Protein AF-A0A1I7XSF0-F1 (afdb_monomer_lite)

Organism: Heterorhabditis bacteriophora (NCBI:txid37862)

pLDDT: mean 78.21, std 13.4, range [53.94, 95.69]

Foldseek 3Di:
DDPVVVPPDPPPPPPPPDDWDKDWDADPVRDIDIATDDPPDDDDPVCCVPRPCVVRVVVVD

Sequence (61 aa):
MDIRDLGKHPQIPEVIFHHIMLSAGITASDKASLVFIEDNIKINAKYYQNEILLKVVVVWV

Secondary structure (DSSP, 8-state):
--GGGTT-------------EEEEEE-TTS-EEEEEE-TT----HHHIIIIIIHHHGGGG-

Radius of gyration: 22.14 Å; chains: 1; bounding box: 22×50×55 Å

Structure (mmCIF, N/CA/C/O backbone):
data_AF-A0A1I7XSF0-F1
#
_entry.id   AF-A0A1I7XSF0-F1
#
loop_
_atom_site.group_PDB
_atom_site.id
_atom_site.type_symbol
_atom_site.label_atom_id
_atom_site.label_alt_id
_atom_site.label_comp_id
_atom_site.label_asym_id
_atom_site.label_entity_id
_atom_site.label_seq_id
_atom_site.pdbx_PDB_ins_code
_atom_site.Cartn_x
_atom_site.Cartn_y
_atom_site.Cartn_z
_atom_site.occupancy
_atom_site.B_iso_or_equiv
_at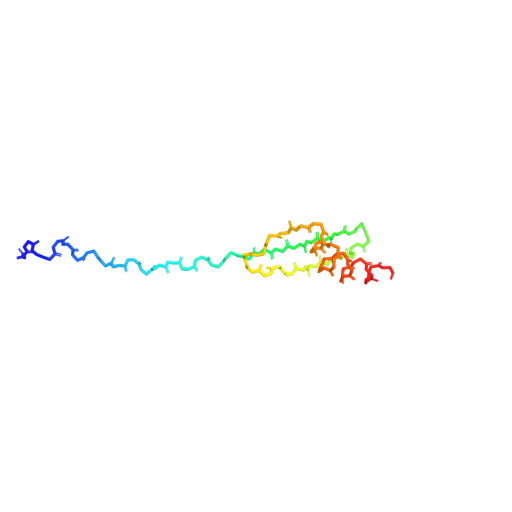om_site.auth_seq_id
_atom_site.auth_comp_id
_atom_site.auth_asym_id
_atom_site.auth_atom_id
_atom_site.pdbx_PDB_model_num
ATOM 1 N N . MET A 1 1 ? 12.701 44.107 35.295 1.00 58.56 1 MET A N 1
ATOM 2 C CA . MET A 1 1 ? 12.385 42.795 34.697 1.00 58.56 1 MET A CA 1
ATOM 3 C C . MET A 1 1 ? 11.495 42.080 35.704 1.00 58.56 1 MET A C 1
ATOM 5 O O . MET A 1 1 ? 11.953 41.858 36.818 1.00 58.56 1 MET A O 1
ATOM 9 N N . ASP A 1 2 ? 10.205 41.920 35.405 1.00 73.94 2 ASP A N 1
ATOM 10 C CA . ASP A 1 2 ? 9.200 41.421 36.358 1.00 73.94 2 ASP A CA 1
ATOM 11 C C . ASP A 1 2 ? 9.204 39.885 36.378 1.00 73.94 2 ASP A C 1
ATOM 13 O O . ASP A 1 2 ? 9.284 39.245 35.330 1.00 73.94 2 ASP A O 1
ATOM 17 N N . ILE A 1 3 ? 9.124 39.273 37.562 1.00 67.06 3 ILE A N 1
ATOM 18 C CA . ILE A 1 3 ? 9.171 37.810 37.714 1.00 67.06 3 ILE A CA 1
ATOM 19 C C . ILE A 1 3 ? 7.973 37.110 37.045 1.00 67.06 3 ILE A C 1
ATOM 21 O O . ILE A 1 3 ? 8.068 35.941 36.675 1.00 67.06 3 ILE A O 1
ATOM 25 N N . ARG A 1 4 ? 6.866 37.834 36.823 1.00 71.88 4 ARG A N 1
ATOM 26 C CA . ARG A 1 4 ? 5.666 37.344 36.124 1.00 71.88 4 ARG A CA 1
ATOM 27 C C . ARG A 1 4 ? 5.866 37.187 34.616 1.00 71.88 4 ARG A C 1
ATOM 29 O O . ARG A 1 4 ? 5.056 36.526 33.969 1.00 71.88 4 ARG A O 1
ATOM 36 N N . ASP A 1 5 ? 6.931 37.755 34.053 1.00 66.31 5 ASP A N 1
ATOM 37 C CA . ASP A 1 5 ? 7.243 37.615 32.628 1.00 66.31 5 ASP A CA 1
ATOM 38 C C . ASP A 1 5 ? 8.045 36.339 32.308 1.00 66.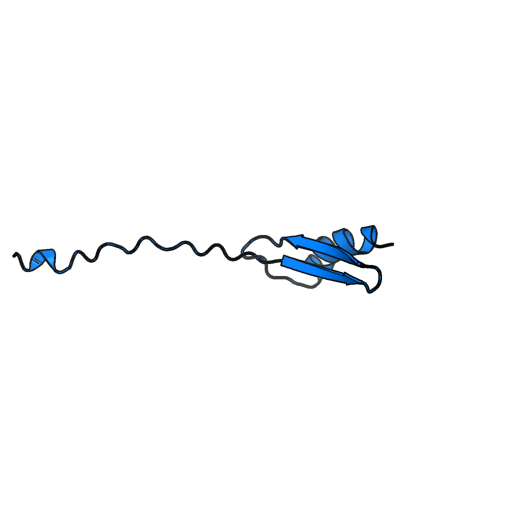31 5 ASP A C 1
ATOM 40 O O . ASP A 1 5 ? 8.115 35.946 31.147 1.00 66.31 5 ASP A O 1
ATOM 44 N N . LEU A 1 6 ? 8.575 35.630 33.316 1.00 60.62 6 LEU A N 1
ATOM 45 C CA . LEU A 1 6 ? 9.367 34.400 33.131 1.00 60.62 6 LEU A CA 1
ATOM 46 C C . LEU A 1 6 ? 8.532 33.160 32.757 1.00 60.62 6 LEU A C 1
ATOM 48 O O . LEU A 1 6 ? 9.088 32.162 32.310 1.00 60.62 6 LEU A O 1
ATOM 52 N N . GLY A 1 7 ? 7.208 33.210 32.935 1.00 58.62 7 GLY A N 1
ATOM 53 C CA . GLY A 1 7 ? 6.286 32.114 32.605 1.00 58.62 7 GLY A CA 1
ATOM 54 C C . GLY A 1 7 ? 5.649 32.215 31.217 1.00 58.62 7 GLY A C 1
ATOM 55 O O . GLY A 1 7 ? 4.934 31.305 30.802 1.00 58.62 7 GLY A O 1
ATOM 56 N N . LYS A 1 8 ? 5.890 33.307 30.482 1.00 62.59 8 LYS A N 1
ATOM 57 C CA . LYS A 1 8 ? 5.385 33.489 29.116 1.00 62.59 8 LYS A CA 1
ATOM 58 C C . LYS A 1 8 ? 6.346 32.826 28.140 1.00 62.59 8 LYS A C 1
ATOM 60 O O . LYS A 1 8 ? 6.991 33.494 27.336 1.00 62.59 8 LYS A O 1
ATOM 65 N N . HIS A 1 9 ? 6.468 31.505 28.236 1.00 56.88 9 HIS A N 1
ATOM 66 C CA . HIS A 1 9 ? 7.104 30.751 27.169 1.00 56.88 9 HIS A CA 1
ATOM 67 C C . HIS A 1 9 ? 6.276 31.023 25.904 1.00 56.88 9 HIS A C 1
ATOM 69 O O . HIS A 1 9 ? 5.062 30.792 25.936 1.00 56.88 9 HIS A O 1
ATOM 75 N N . PRO A 1 10 ? 6.858 31.566 24.819 1.00 59.53 10 PRO A N 1
ATOM 76 C CA . PRO A 1 10 ? 6.139 31.617 23.561 1.00 59.53 10 PRO A CA 1
ATOM 77 C C . PRO A 1 10 ? 5.717 30.181 23.268 1.00 59.53 10 PRO A C 1
ATOM 79 O O . PRO A 1 10 ? 6.557 29.276 23.285 1.00 59.53 10 PRO A O 1
ATOM 82 N N . GLN A 1 11 ? 4.408 29.968 23.112 1.00 62.53 11 GLN A N 1
ATOM 83 C CA . GLN A 1 11 ? 3.893 28.702 22.619 1.00 62.53 11 GLN A CA 1
ATOM 84 C C . GLN A 1 11 ? 4.603 28.485 21.290 1.00 62.53 11 GLN A C 1
ATOM 86 O O . GLN A 1 11 ? 4.382 29.240 20.343 1.00 62.53 11 GLN A O 1
ATOM 91 N N . ILE A 1 12 ? 5.550 27.547 21.273 1.00 60.88 12 ILE A N 1
ATOM 92 C CA . ILE A 1 12 ? 6.221 27.133 20.050 1.00 60.88 12 ILE A CA 1
ATOM 93 C C . ILE A 1 12 ? 5.063 26.734 19.141 1.00 60.88 12 ILE A C 1
ATOM 95 O O . ILE A 1 12 ? 4.280 25.881 19.567 1.00 60.88 12 ILE A O 1
ATOM 99 N N . PRO A 1 13 ? 4.858 27.397 17.987 1.00 53.94 13 PRO A N 1
ATOM 100 C CA . PRO A 1 13 ? 3.767 27.027 17.106 1.00 53.94 13 PRO A CA 1
ATOM 101 C C . PRO A 1 13 ? 3.923 25.535 16.856 1.00 53.94 13 PRO A C 1
ATOM 103 O O . PRO A 1 13 ? 5.008 25.097 16.470 1.00 53.94 13 PRO A O 1
ATOM 106 N N . GLU A 1 14 ? 2.888 24.769 17.200 1.00 59.69 14 GLU A N 1
ATOM 107 C CA . GLU A 1 14 ? 2.840 23.334 16.958 1.00 59.69 14 GLU A CA 1
ATOM 108 C C . GLU A 1 14 ? 3.244 23.139 15.499 1.00 59.69 14 GLU A C 1
ATOM 110 O O . GLU A 1 14 ? 2.540 23.560 14.580 1.00 59.69 14 GLU A O 1
ATOM 115 N N . VAL A 1 15 ? 4.448 22.618 15.275 1.00 59.06 15 VAL A N 1
ATOM 116 C CA . VAL A 1 15 ? 4.899 22.289 13.932 1.00 59.06 15 VAL A CA 1
ATOM 117 C C . VAL A 1 15 ? 4.027 21.109 13.541 1.00 59.06 15 VAL A C 1
ATOM 119 O O . VAL A 1 15 ? 4.263 19.992 13.992 1.00 59.06 15 VAL A O 1
ATOM 122 N N . ILE A 1 16 ? 2.956 21.374 12.792 1.00 60.28 16 ILE A N 1
ATOM 123 C CA . ILE A 1 16 ? 2.050 20.338 12.302 1.00 60.28 16 ILE A CA 1
ATOM 124 C C . ILE A 1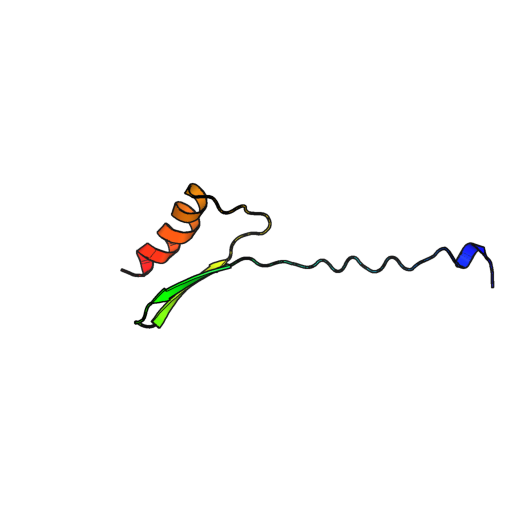 16 ? 2.857 19.513 11.296 1.00 60.28 16 ILE A C 1
ATOM 126 O O . ILE A 1 16 ? 3.003 19.885 10.128 1.00 60.28 16 ILE A O 1
ATOM 130 N N . PHE A 1 17 ? 3.455 18.422 11.771 1.00 57.69 17 PHE A N 1
ATOM 131 C CA . PHE A 1 17 ? 4.110 17.445 10.917 1.00 57.69 17 PHE A CA 1
ATOM 132 C C . PHE A 1 17 ? 3.024 16.708 10.134 1.00 57.69 17 PHE A C 1
ATOM 134 O O . PHE A 1 17 ? 2.347 15.827 10.658 1.00 57.69 17 PHE A O 1
ATOM 141 N N . HIS A 1 18 ? 2.848 17.085 8.870 1.00 73.88 18 HIS A N 1
ATOM 142 C CA . HIS A 1 18 ? 2.046 16.308 7.935 1.00 73.88 18 HIS A CA 1
ATOM 143 C C . HIS A 1 18 ? 2.844 15.058 7.552 1.00 73.88 18 HIS A C 1
ATOM 145 O O . HIS A 1 18 ? 3.893 15.149 6.909 1.00 73.88 18 HIS A O 1
ATOM 151 N N . HIS A 1 19 ? 2.377 13.893 7.992 1.00 80.62 19 HIS A N 1
ATOM 152 C CA . HIS A 1 19 ? 2.994 12.608 7.684 1.00 80.62 19 HIS A CA 1
ATOM 153 C C . HIS A 1 19 ? 2.272 11.969 6.505 1.00 80.62 19 HIS A C 1
ATOM 155 O O . HIS A 1 19 ? 1.140 11.533 6.643 1.00 80.62 19 HIS A O 1
ATOM 161 N N . ILE A 1 20 ? 2.951 11.871 5.365 1.00 88.50 20 ILE A N 1
ATOM 162 C CA . ILE A 1 20 ? 2.385 11.258 4.162 1.00 88.50 20 ILE A CA 1
ATOM 163 C C . ILE A 1 20 ? 2.713 9.766 4.152 1.00 88.50 20 ILE A C 1
ATOM 165 O O . ILE A 1 20 ? 3.873 9.377 4.324 1.00 88.50 20 ILE A O 1
ATOM 169 N N . MET A 1 21 ? 1.709 8.933 3.881 1.00 92.12 21 MET A N 1
ATOM 170 C CA . MET A 1 21 ? 1.892 7.509 3.616 1.00 92.12 21 MET A CA 1
ATOM 171 C C . MET A 1 21 ? 1.652 7.204 2.133 1.00 92.12 21 MET A C 1
ATOM 173 O O . MET A 1 21 ? 0.731 7.729 1.511 1.00 92.12 21 MET A O 1
ATOM 177 N N . LEU A 1 22 ? 2.485 6.340 1.552 1.00 90.50 22 LEU A N 1
ATOM 178 C CA . LEU A 1 22 ? 2.351 5.907 0.161 1.00 90.50 22 LEU A CA 1
ATOM 179 C C . LEU A 1 22 ? 2.655 4.414 0.010 1.00 90.50 22 LEU A C 1
ATOM 181 O O . LEU A 1 22 ? 3.501 3.864 0.716 1.00 90.50 22 LEU A O 1
ATOM 185 N N . SER A 1 23 ? 1.963 3.765 -0.924 1.00 89.56 23 SER A N 1
ATOM 186 C CA . SER A 1 23 ? 2.264 2.414 -1.392 1.00 89.56 23 SER A CA 1
ATOM 187 C C . SER A 1 23 ? 2.827 2.493 -2.802 1.00 89.56 23 SER A C 1
ATOM 189 O O . SER A 1 23 ? 2.251 3.155 -3.665 1.00 89.56 23 SER A O 1
ATOM 191 N N . ALA A 1 24 ? 3.952 1.823 -3.031 1.00 87.12 24 ALA A N 1
ATOM 192 C CA . ALA A 1 24 ? 4.572 1.735 -4.339 1.00 87.12 24 ALA A CA 1
ATOM 193 C C . ALA A 1 24 ? 4.769 0.275 -4.738 1.00 87.12 24 ALA A C 1
ATOM 195 O O . ALA A 1 24 ? 5.152 -0.560 -3.916 1.00 87.12 24 ALA A O 1
ATOM 196 N N . GLY A 1 25 ? 4.541 -0.012 -6.013 1.00 86.44 25 GLY A N 1
ATOM 197 C CA . GLY A 1 25 ? 4.997 -1.238 -6.652 1.00 86.44 25 GLY A CA 1
ATOM 198 C C . GLY A 1 25 ? 5.930 -0.887 -7.803 1.00 86.44 25 GLY A C 1
ATOM 199 O O . GLY A 1 25 ? 5.677 0.085 -8.514 1.00 86.44 25 GLY A O 1
ATOM 200 N N . ILE A 1 26 ? 6.930 -1.733 -8.052 1.00 86.31 26 ILE A N 1
ATOM 201 C CA . ILE A 1 26 ? 7.791 -1.672 -9.239 1.00 86.31 26 ILE A CA 1
ATOM 202 C C . ILE A 1 26 ? 7.942 -3.063 -9.870 1.00 86.31 26 ILE A C 1
ATOM 204 O O . ILE A 1 26 ? 7.983 -4.071 -9.164 1.00 86.31 26 ILE A O 1
ATOM 208 N N . THR A 1 27 ? 8.023 -3.122 -11.198 1.00 84.88 27 THR A N 1
ATOM 209 C CA . THR A 1 27 ? 8.369 -4.334 -11.960 1.00 84.88 27 THR A CA 1
ATOM 210 C C . THR A 1 27 ? 9.731 -4.180 -12.628 1.00 84.88 27 THR A C 1
ATOM 212 O O . THR A 1 27 ? 10.183 -3.065 -12.860 1.00 84.88 27 THR A O 1
ATOM 215 N N . ALA A 1 28 ? 10.355 -5.294 -13.022 1.00 87.12 28 ALA A N 1
ATOM 216 C CA . ALA A 1 28 ? 11.582 -5.270 -13.827 1.00 87.12 28 ALA A CA 1
ATOM 217 C C . ALA A 1 28 ? 11.394 -4.627 -15.219 1.00 87.12 28 ALA A C 1
ATOM 219 O O . ALA A 1 28 ? 12.370 -4.283 -15.869 1.00 87.12 28 ALA A O 1
ATOM 220 N N . SER A 1 29 ? 10.147 -4.473 -15.676 1.00 83.31 29 SER A N 1
ATOM 221 C CA . SER A 1 29 ? 9.774 -3.792 -16.923 1.00 83.31 29 SER A CA 1
ATOM 222 C C . SER A 1 29 ? 9.523 -2.288 -16.749 1.00 83.31 29 SER A C 1
ATOM 224 O O . SER A 1 29 ? 8.771 -1.707 -17.525 1.00 83.31 29 SER A O 1
ATOM 226 N N . ASP A 1 30 ? 10.054 -1.678 -15.687 1.00 73.94 30 ASP A N 1
ATOM 227 C CA . ASP A 1 30 ? 9.915 -0.252 -15.348 1.00 73.94 30 ASP A CA 1
ATOM 228 C C . ASP A 1 30 ? 8.470 0.259 -15.167 1.00 73.94 30 ASP A C 1
ATOM 230 O O . ASP A 1 30 ? 8.241 1.457 -14.998 1.00 73.94 30 ASP A O 1
ATOM 234 N N . LYS A 1 31 ? 7.464 -0.629 -15.122 1.00 73.75 31 LYS A N 1
ATOM 235 C CA . LYS A 1 31 ? 6.117 -0.249 -14.672 1.00 73.75 31 LYS A CA 1
ATOM 236 C C . LYS A 1 31 ? 6.177 0.008 -13.171 1.00 73.75 31 LYS A C 1
ATOM 238 O O . LYS A 1 31 ? 6.485 -0.910 -12.405 1.00 73.75 31 LYS A O 1
ATOM 243 N N . ALA A 1 32 ? 5.872 1.239 -12.777 1.00 80.25 32 ALA A N 1
ATOM 244 C CA . ALA A 1 32 ? 5.773 1.659 -11.392 1.00 80.25 32 ALA A CA 1
ATOM 245 C C . ALA A 1 32 ? 4.415 2.314 -11.139 1.00 80.25 32 ALA A C 1
ATOM 247 O O . ALA A 1 32 ? 3.872 3.023 -11.985 1.00 80.25 32 ALA A O 1
ATOM 248 N N . SER A 1 33 ? 3.860 2.070 -9.962 1.00 83.25 33 SER A N 1
ATOM 249 C CA . SER A 1 33 ? 2.619 2.683 -9.512 1.00 83.25 33 SER A CA 1
ATOM 250 C C . SER A 1 33 ? 2.807 3.164 -8.099 1.00 83.25 33 SER A C 1
ATOM 252 O O . SER A 1 33 ? 3.477 2.513 -7.297 1.00 83.25 33 SER A O 1
ATOM 254 N N . LEU A 1 34 ? 2.216 4.320 -7.842 1.00 87.75 34 LEU A N 1
ATOM 255 C CA . LEU A 1 34 ? 2.282 5.029 -6.590 1.00 87.75 34 LEU A CA 1
ATOM 256 C C . LEU A 1 34 ? 0.854 5.366 -6.172 1.00 87.75 34 LEU A C 1
ATOM 258 O O . LEU A 1 34 ? 0.127 6.026 -6.914 1.00 87.75 34 LEU A O 1
ATOM 262 N N . VAL A 1 35 ? 0.466 4.916 -4.984 1.00 88.94 35 VAL A N 1
ATOM 263 C CA . VAL A 1 35 ? -0.828 5.219 -4.374 1.00 88.94 35 VAL A CA 1
ATOM 264 C C . VAL A 1 35 ? -0.576 5.975 -3.086 1.00 88.94 35 VAL A C 1
ATOM 266 O O . VAL A 1 35 ? 0.058 5.454 -2.169 1.00 88.94 35 VAL A O 1
ATOM 269 N N . PHE A 1 36 ? -1.083 7.200 -3.022 1.00 90.56 36 PHE A N 1
ATOM 270 C CA . PHE A 1 36 ? -1.117 7.967 -1.786 1.00 90.56 36 PHE A CA 1
ATOM 271 C C . PHE A 1 36 ? -2.210 7.411 -0.882 1.00 90.56 36 PHE A C 1
ATOM 273 O O . PHE A 1 36 ? -3.327 7.147 -1.331 1.00 90.56 36 PHE A O 1
ATOM 280 N N . ILE A 1 37 ? -1.861 7.209 0.380 1.00 91.06 37 ILE A N 1
ATOM 281 C CA . ILE A 1 37 ? -2.759 6.698 1.407 1.00 91.06 37 ILE A CA 1
ATOM 282 C C . ILE A 1 37 ? -3.101 7.873 2.309 1.00 91.06 37 ILE A C 1
ATOM 284 O O . ILE A 1 37 ? -2.208 8.584 2.765 1.00 91.06 37 ILE A O 1
ATOM 288 N N . GLU A 1 38 ? -4.397 8.076 2.525 1.00 89.19 38 GLU A N 1
ATOM 289 C CA . GLU A 1 38 ? -4.897 9.154 3.369 1.00 89.19 38 GLU A CA 1
ATOM 290 C C . GLU A 1 38 ? -4.396 9.021 4.811 1.00 89.19 38 GLU A C 1
ATOM 292 O O . GLU A 1 38 ? -4.159 7.920 5.327 1.00 89.19 38 GLU A O 1
ATOM 297 N N . ASP A 1 39 ? -4.256 10.169 5.464 1.00 89.19 39 ASP A N 1
ATOM 298 C CA . ASP A 1 39 ? -3.765 10.254 6.830 1.00 89.19 39 ASP A CA 1
ATOM 299 C C . ASP A 1 39 ? -4.632 9.430 7.788 1.00 89.19 39 ASP A C 1
ATOM 301 O O . ASP A 1 39 ? -5.856 9.349 7.672 1.00 89.19 39 ASP A O 1
ATOM 305 N N . ASN A 1 40 ? -3.976 8.829 8.783 1.00 87.88 40 ASN A N 1
ATOM 306 C CA . ASN A 1 40 ? -4.617 8.042 9.840 1.00 87.88 40 ASN A CA 1
ATOM 307 C C . ASN A 1 40 ? -5.386 6.793 9.349 1.00 87.88 40 ASN A C 1
ATOM 309 O O . ASN A 1 40 ? -6.146 6.182 10.108 1.00 87.88 40 ASN A O 1
ATOM 313 N N . ILE A 1 41 ? -5.170 6.353 8.106 1.00 91.62 41 ILE A N 1
ATOM 314 C CA . ILE A 1 41 ? -5.701 5.077 7.628 1.00 91.62 41 ILE A CA 1
ATOM 315 C C . ILE A 1 41 ? -4.817 3.921 8.094 1.00 91.62 41 ILE A C 1
ATOM 317 O O . ILE A 1 41 ? -3.636 3.813 7.765 1.00 91.62 41 ILE A O 1
ATOM 321 N N . LYS A 1 42 ? -5.426 2.971 8.810 1.00 92.25 42 LYS A N 1
ATOM 322 C CA . LYS A 1 42 ? -4.791 1.686 9.105 1.00 92.25 42 LYS A CA 1
ATOM 323 C C . LYS A 1 42 ? -4.993 0.724 7.939 1.00 92.25 42 LYS A C 1
ATOM 325 O O . LYS A 1 42 ? -6.097 0.217 7.727 1.00 92.25 42 LYS A O 1
ATOM 330 N N . ILE A 1 43 ? -3.907 0.403 7.240 1.00 93.50 43 ILE A N 1
ATOM 331 C CA . ILE A 1 43 ? -3.926 -0.609 6.181 1.00 93.50 43 ILE A CA 1
ATOM 332 C C . ILE A 1 43 ? -4.291 -1.969 6.783 1.00 93.50 43 ILE A C 1
ATOM 334 O O . ILE A 1 43 ? -3.617 -2.492 7.670 1.00 93.50 43 ILE A O 1
ATOM 338 N N . ASN A 1 44 ? -5.369 -2.554 6.274 1.00 95.50 44 ASN A N 1
ATOM 339 C CA . ASN A 1 44 ? -5.782 -3.925 6.548 1.00 95.50 44 ASN A CA 1
ATOM 340 C C . ASN A 1 44 ? -5.992 -4.672 5.224 1.00 95.50 44 ASN A C 1
ATOM 342 O O . ASN A 1 44 ? -5.928 -4.067 4.156 1.00 95.50 44 ASN A O 1
ATOM 346 N N . ALA A 1 45 ? -6.262 -5.978 5.283 1.00 95.62 45 ALA A N 1
ATOM 347 C CA . ALA A 1 45 ? -6.395 -6.803 4.082 1.00 95.62 45 ALA A CA 1
ATOM 348 C C . ALA A 1 45 ? -7.466 -6.285 3.102 1.00 95.62 45 ALA A C 1
ATOM 350 O O . ALA A 1 45 ? -7.210 -6.216 1.903 1.00 95.62 45 ALA A O 1
ATOM 351 N N . LYS A 1 46 ? -8.635 -5.863 3.604 1.00 95.69 46 LYS A N 1
ATOM 352 C CA . LYS A 1 46 ? -9.727 -5.339 2.770 1.00 95.69 46 LYS A CA 1
ATOM 353 C C . LYS A 1 46 ? -9.337 -4.022 2.095 1.00 95.69 46 LYS A C 1
ATOM 355 O O . LYS A 1 46 ? -9.567 -3.860 0.902 1.00 95.69 46 LYS A O 1
ATOM 360 N N . TYR A 1 47 ? -8.729 -3.104 2.847 1.00 94.12 47 TYR A N 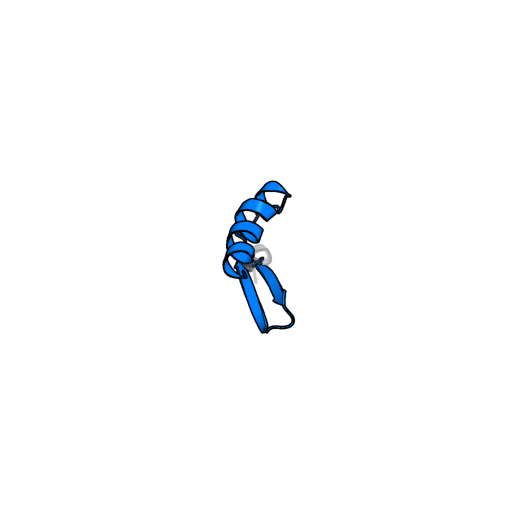1
ATOM 361 C CA . TYR A 1 47 ? -8.243 -1.832 2.310 1.00 94.12 47 TYR A CA 1
ATOM 362 C C . TYR A 1 47 ? -7.142 -2.059 1.272 1.00 94.12 47 TYR A C 1
ATOM 364 O O . TYR A 1 47 ? -7.207 -1.523 0.175 1.00 94.12 47 TYR A O 1
ATOM 372 N N . TYR A 1 48 ? -6.169 -2.919 1.579 1.00 92.31 48 TYR A N 1
ATOM 373 C CA . TYR A 1 48 ? -5.076 -3.238 0.666 1.00 92.31 48 TYR A CA 1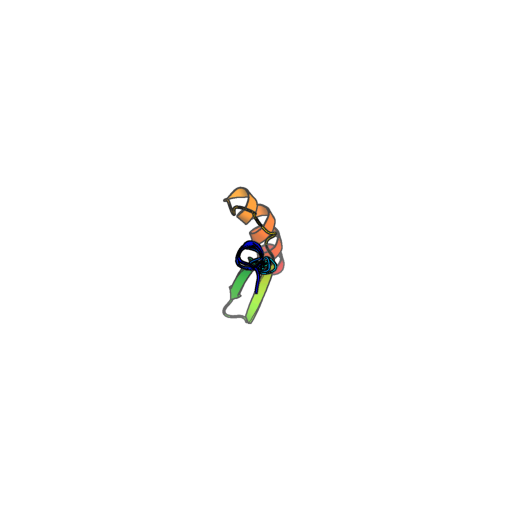
ATOM 374 C C . TYR A 1 48 ? -5.587 -3.823 -0.656 1.00 92.31 48 TYR A C 1
ATOM 376 O O . TYR A 1 48 ? -5.149 -3.410 -1.724 1.00 92.31 48 TYR A O 1
ATOM 384 N N . GLN A 1 49 ? -6.557 -4.736 -0.611 1.00 92.88 49 GLN A N 1
ATOM 385 C CA . GLN A 1 49 ? -7.140 -5.303 -1.826 1.00 92.88 49 GLN A CA 1
ATOM 386 C C . GLN A 1 49 ? -7.902 -4.255 -2.647 1.00 92.88 49 GLN A C 1
ATOM 388 O O . GLN A 1 49 ? -7.651 -4.122 -3.843 1.00 92.88 49 GLN A O 1
ATOM 393 N N . ASN A 1 50 ? -8.793 -3.489 -2.015 1.00 91.31 50 ASN A N 1
ATOM 394 C CA . ASN A 1 50 ? -9.701 -2.592 -2.733 1.00 91.31 50 ASN A CA 1
ATOM 395 C C . ASN A 1 50 ? -9.043 -1.284 -3.180 1.00 91.31 50 ASN A C 1
ATOM 397 O O . ASN A 1 50 ? -9.264 -0.822 -4.297 1.00 91.31 50 ASN A O 1
ATOM 401 N N . GLU A 1 51 ? -8.234 -0.691 -2.308 1.00 89.81 51 GLU A N 1
ATOM 402 C CA . GLU A 1 51 ? -7.696 0.655 -2.500 1.00 89.81 51 GLU A CA 1
ATOM 403 C C . GLU A 1 51 ? -6.286 0.646 -3.085 1.00 89.81 51 GLU A C 1
ATOM 405 O O . GLU A 1 51 ? -5.869 1.640 -3.671 1.00 89.81 51 GLU A O 1
ATOM 410 N N . ILE A 1 52 ? -5.559 -0.471 -2.973 1.00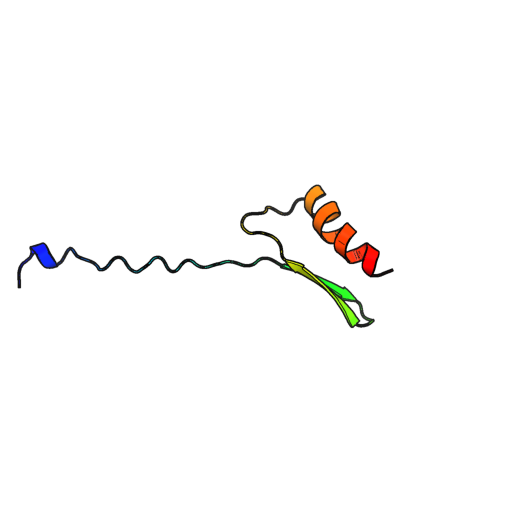 89.75 52 ILE A N 1
ATOM 411 C CA . ILE A 1 52 ? -4.201 -0.591 -3.512 1.00 89.75 52 ILE A CA 1
ATOM 412 C C . ILE A 1 52 ? -4.189 -1.590 -4.671 1.00 89.75 52 ILE A C 1
ATOM 414 O O . ILE A 1 52 ? -3.983 -1.188 -5.811 1.00 89.75 52 ILE A O 1
ATOM 418 N N . LEU A 1 53 ? -4.474 -2.874 -4.445 1.00 88.25 53 LEU A N 1
ATOM 419 C CA . LEU A 1 53 ? -4.314 -3.888 -5.494 1.00 88.25 53 LEU A CA 1
ATOM 420 C C . LEU A 1 53 ? -5.257 -3.684 -6.687 1.00 88.25 53 LEU A C 1
ATOM 422 O O . LEU A 1 53 ? -4.784 -3.700 -7.820 1.00 88.25 53 LEU A O 1
ATOM 426 N N . LEU A 1 54 ? -6.557 -3.455 -6.475 1.00 83.38 54 LEU A N 1
ATOM 427 C CA . LEU A 1 54 ? -7.496 -3.255 -7.591 1.00 83.38 54 LEU A CA 1
ATOM 428 C C . LEU A 1 54 ? -7.196 -1.988 -8.401 1.00 83.38 54 LEU A C 1
ATOM 430 O O . LEU A 1 54 ? -7.375 -1.987 -9.615 1.00 83.38 54 LEU A O 1
ATOM 434 N N . LYS A 1 55 ? -6.712 -0.923 -7.753 1.00 78.56 55 LYS A N 1
ATOM 435 C CA . LYS A 1 55 ? -6.377 0.338 -8.433 1.00 78.56 55 LYS A CA 1
ATOM 436 C C . LYS A 1 55 ? -5.035 0.277 -9.167 1.00 78.56 55 LYS A C 1
ATOM 438 O O . LYS A 1 55 ? -4.859 0.980 -10.156 1.00 78.56 55 LYS A O 1
ATOM 443 N N . VAL A 1 56 ? -4.104 -0.557 -8.700 1.00 76.75 56 VAL A N 1
ATOM 444 C CA . VAL A 1 56 ? -2.730 -0.635 -9.218 1.00 76.75 56 VAL A CA 1
ATOM 445 C C . VAL A 1 56 ? -2.529 -1.813 -10.162 1.00 76.75 56 VAL A C 1
ATOM 447 O O . VAL A 1 56 ? -2.095 -1.635 -11.295 1.00 76.75 56 VAL A O 1
ATOM 450 N N . VAL A 1 57 ? -2.845 -3.024 -9.705 1.00 67.19 57 VAL A N 1
ATOM 451 C CA . VAL A 1 57 ? -2.496 -4.273 -10.395 1.00 67.19 57 VAL A CA 1
ATOM 452 C C . VAL A 1 57 ? -3.326 -4.463 -11.663 1.00 67.19 57 VAL A C 1
ATOM 454 O O . VAL A 1 57 ? -2.808 -4.973 -12.650 1.00 67.19 57 VAL A O 1
ATOM 457 N N . VAL A 1 58 ? -4.578 -3.993 -11.688 1.00 61.16 58 VAL A N 1
ATOM 458 C CA . VAL A 1 58 ? -5.429 -4.061 -12.894 1.00 61.16 58 VAL A CA 1
ATOM 459 C C . VAL A 1 58 ? -4.865 -3.204 -14.034 1.00 61.16 58 VAL A C 1
ATOM 461 O O . VAL A 1 58 ? -5.010 -3.567 -15.193 1.00 61.16 58 VAL A O 1
ATOM 464 N N . VAL A 1 59 ? -4.172 -2.105 -13.721 1.00 61.59 59 VAL A N 1
ATOM 465 C CA . VAL A 1 59 ? -3.551 -1.208 -14.718 1.00 61.59 59 VAL A CA 1
ATOM 466 C C . VAL A 1 59 ? -2.222 -1.773 -15.246 1.00 61.59 59 VAL A C 1
ATOM 468 O O . VAL A 1 59 ? -1.662 -1.277 -16.220 1.00 61.59 59 VAL A O 1
ATOM 471 N N . TRP A 1 60 ? -1.678 -2.806 -14.599 1.00 66.00 60 TRP A N 1
ATOM 472 C CA . TRP A 1 60 ? -0.368 -3.369 -14.929 1.00 66.00 60 TRP A CA 1
ATOM 473 C C . TRP A 1 60 ? -0.406 -4.549 -15.897 1.00 66.00 60 TRP A C 1
ATOM 475 O O . TRP A 1 60 ? 0.656 -4.899 -16.430 1.00 66.00 60 TRP A O 1
ATOM 485 N N . VAL A 1 61 ? -1.590 -5.124 -16.122 1.00 57.56 61 VAL A N 1
ATOM 486 C CA . VAL A 1 61 ? -1.839 -6.189 -17.106 1.00 57.56 61 VAL A CA 1
ATOM 487 C C . VAL A 1 61 ? -1.866 -5.603 -18.511 1.00 57.56 61 VAL A C 1
ATOM 489 O O . VAL A 1 61 ? -2.610 -4.626 -18.732 1.00 57.56 61 VAL A O 1
#